Protein AF-A0A1T1HBA6-F1 (afdb_monomer)

Mean predicted aligned error: 13.54 Å

Solvent-accessible surface area (backbone atoms only — not comparable to full-atom values): 8563 Å² total; per-residue (Å²): 137,80,79,80,78,75,86,74,78,70,69,85,64,50,74,68,55,50,52,50,51,52,45,50,53,50,51,53,47,34,73,75,72,44,86,75,73,91,53,32,95,73,48,81,41,58,49,78,62,58,64,93,80,48,62,73,90,47,44,48,75,57,94,90,46,78,44,67,42,52,48,61,54,48,52,56,33,32,78,70,54,27,27,42,68,44,97,81,69,51,32,35,24,55,28,74,61,32,43,48,74,59,58,63,34,76,63,53,54,46,49,52,57,30,63,75,34,67,66,54,45,51,49,54,52,48,52,52,52,54,52,52,50,52,52,50,53,52,49,66,71,72,49,134

Foldseek 3Di:
DDDDDDPPPPLPDDPVLLLVLLLVLLVVCCVVPNDDDPCQVVDWDFLCPDPVPDDPSQWDQDPNDIGGCSLVSQVSCVVVVQKAADPVSGTITGDPVVSCVNSCPPVVVVVVVCVVPVVSVVVVVVVVVVVVVVVVVVCVVPPD

Organism: Oceanospirillum linum (NCBI:txid966)

Nearest PDB structures (foldseek):
  4b8x-assembly1_B  TM=4.612E-01  e=2.859E-01  Streptomyces coelicolor
  1lnw-assembly4_G  TM=3.451E-01  e=6.628E-01  Pseudomonas aeruginosa
  5f8e-assembly2_C  TM=4.729E-01  e=1.732E+00  Mycobacterium tuberculosis H37Rv
  9cai-assembly1_AT  TM=3.527E-01  e=4.909E-01  Caenorhabditis elegans
  3jcm-assembly1_N  TM=3.730E-01  e=8.256E+00  Saccharomyces cerevisiae S288C

Secondary structure (DSSP, 8-state):
-PPPP------SS-HHHHHHHHHHHHHHHHHHH-SSGGGGGG--EETT--GGGS-GGGEEEETTEEEE-HHHHHHHHHHTTSEEE-TTSSEEEE-HHHHHHHHS-HHHHHHHHHHTSHHHHHHHHHHHHHHHHHHHHHHHHH--

Structure (mmCIF, N/CA/C/O backbone):
data_AF-A0A1T1HBA6-F1
#
_entry.id   AF-A0A1T1HBA6-F1
#
loop_
_atom_site.group_PDB
_atom_site.id
_atom_site.type_symbol
_atom_site.label_atom_id
_atom_site.label_alt_id
_atom_site.label_comp_id
_atom_site.label_asym_id
_atom_site.label_entity_id
_atom_site.label_seq_id
_atom_site.pdbx_PDB_ins_code
_atom_site.Cartn_x
_atom_site.Cartn_y
_atom_site.Cartn_z
_atom_site.occupancy
_atom_site.B_iso_or_equiv
_atom_site.auth_seq_id
_atom_site.auth_comp_id
_atom_site.auth_asym_id
_atom_site.auth_atom_id
_atom_site.pdbx_PDB_model_num
ATOM 1 N N . MET A 1 1 ? -45.520 4.938 -7.865 1.00 38.66 1 MET A N 1
ATOM 2 C CA . MET A 1 1 ? -44.494 4.147 -7.154 1.00 38.66 1 MET A CA 1
ATOM 3 C C . MET A 1 1 ? -43.172 4.407 -7.853 1.00 38.66 1 MET A C 1
ATOM 5 O O . MET A 1 1 ? -42.923 3.815 -8.891 1.00 38.66 1 MET A O 1
ATOM 9 N N . GLY A 1 2 ? -42.412 5.396 -7.380 1.00 41.62 2 GLY A N 1
ATOM 10 C CA . GLY A 1 2 ? -41.077 5.687 -7.904 1.00 41.62 2 GLY A CA 1
ATOM 11 C C . GLY A 1 2 ? -40.068 4.820 -7.166 1.00 41.62 2 GLY A C 1
ATOM 12 O O . GLY A 1 2 ? -40.050 4.825 -5.937 1.00 41.62 2 GLY A O 1
ATOM 13 N N . VAL A 1 3 ? -39.306 4.029 -7.912 1.00 50.28 3 VAL A N 1
ATOM 14 C CA . VAL A 1 3 ? -38.165 3.263 -7.402 1.00 50.28 3 VAL A CA 1
ATOM 15 C C . VAL A 1 3 ? -37.146 4.275 -6.863 1.00 50.28 3 VAL A C 1
ATOM 17 O O . VAL A 1 3 ? -36.855 5.231 -7.579 1.00 50.28 3 VAL A O 1
ATOM 20 N N . PRO A 1 4 ? -36.643 4.142 -5.624 1.00 44.59 4 PRO A N 1
ATOM 21 C CA . PRO A 1 4 ? -35.631 5.059 -5.125 1.00 44.59 4 PRO A CA 1
ATOM 22 C C . PRO A 1 4 ? -34.344 4.858 -5.924 1.00 44.59 4 PRO A C 1
ATOM 24 O O . PRO A 1 4 ? -33.798 3.754 -5.975 1.00 44.59 4 PRO A O 1
ATOM 27 N N . ASP A 1 5 ? -33.903 5.940 -6.562 1.00 44.00 5 ASP A N 1
ATOM 28 C CA . ASP A 1 5 ? -32.620 6.029 -7.235 1.00 44.00 5 ASP A CA 1
ATOM 29 C C . ASP A 1 5 ? -31.500 5.577 -6.296 1.00 44.00 5 ASP A C 1
ATOM 31 O O . ASP A 1 5 ? -31.366 6.027 -5.156 1.00 44.00 5 ASP A O 1
ATOM 35 N N . PHE A 1 6 ? -30.733 4.632 -6.826 1.00 40.12 6 PHE A N 1
ATOM 36 C CA . PHE A 1 6 ? -29.437 4.150 -6.388 1.00 40.12 6 PHE A CA 1
ATOM 37 C C . PHE A 1 6 ? -28.694 5.103 -5.439 1.00 40.12 6 PHE A C 1
ATOM 39 O O . PHE A 1 6 ? -28.305 6.211 -5.813 1.00 40.12 6 PHE A O 1
ATOM 46 N N . PHE A 1 7 ? -28.390 4.602 -4.238 1.00 38.28 7 PHE A N 1
ATOM 47 C CA . PHE A 1 7 ? -27.292 5.090 -3.407 1.00 38.28 7 PHE A CA 1
ATOM 48 C C . PHE A 1 7 ? -25.990 4.989 -4.218 1.00 38.28 7 PHE A C 1
ATOM 50 O O . PHE A 1 7 ? -25.288 3.979 -4.197 1.00 38.28 7 PHE A O 1
ATOM 57 N N . VAL A 1 8 ? -25.654 6.044 -4.956 1.00 41.12 8 VAL A N 1
ATOM 58 C CA . VAL A 1 8 ? -24.270 6.295 -5.338 1.00 41.12 8 VAL A CA 1
ATOM 59 C C . VAL A 1 8 ? -23.573 6.648 -4.032 1.00 41.12 8 VAL A C 1
ATOM 61 O O . VAL A 1 8 ? -23.694 7.775 -3.550 1.00 41.12 8 VAL A O 1
ATOM 64 N N . SER A 1 9 ? -22.906 5.669 -3.413 1.00 39.88 9 SER A N 1
ATOM 65 C CA . SER A 1 9 ? -21.957 5.919 -2.328 1.00 39.88 9 SER A CA 1
ATOM 66 C C . SER A 1 9 ? -20.923 6.906 -2.850 1.00 39.88 9 SER A C 1
ATOM 68 O O . SER A 1 9 ? -19.980 6.532 -3.545 1.00 39.88 9 SER A O 1
ATOM 70 N N . LYS A 1 10 ? -21.144 8.190 -2.572 1.00 42.78 10 LYS A N 1
ATOM 71 C CA . LYS A 1 10 ? -20.158 9.245 -2.756 1.00 42.78 10 LYS A CA 1
ATOM 72 C C . LYS A 1 10 ? -18.931 8.795 -1.970 1.00 42.78 10 LYS A C 1
ATOM 74 O O . LYS A 1 10 ? -19.014 8.707 -0.748 1.00 42.78 10 LYS A O 1
ATOM 79 N N . SER A 1 11 ? -17.850 8.434 -2.663 1.00 55.00 11 SER A N 1
ATOM 80 C CA . SER A 1 11 ? -16.590 8.082 -2.008 1.00 55.00 11 SER A CA 1
ATOM 81 C C . SER A 1 11 ? -16.223 9.230 -1.074 1.00 55.00 11 SER A C 1
ATOM 83 O O . SER A 1 11 ? -16.142 10.379 -1.520 1.00 55.00 11 SER A O 1
ATOM 85 N N . MET A 1 12 ? -16.110 8.941 0.222 1.0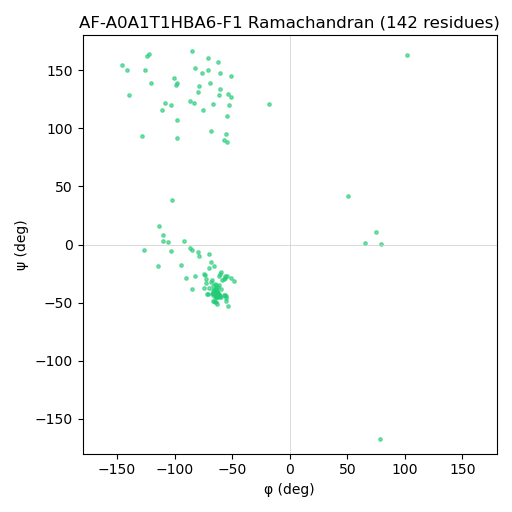0 70.12 12 MET A N 1
ATOM 86 C CA . MET A 1 12 ? -15.748 9.953 1.213 1.00 70.12 12 MET A CA 1
ATOM 87 C C . MET A 1 12 ? -14.257 10.273 1.100 1.00 70.12 12 MET A C 1
ATOM 89 O O . MET A 1 12 ? -13.865 11.407 1.367 1.00 70.12 12 MET A O 1
ATOM 93 N N . ILE A 1 13 ? -13.452 9.330 0.599 1.00 77.88 13 ILE A N 1
ATOM 94 C CA . ILE A 1 13 ? -12.065 9.577 0.222 1.00 77.88 13 ILE A CA 1
ATOM 95 C C . ILE A 1 13 ? -11.954 10.249 -1.154 1.00 77.88 13 ILE A C 1
ATOM 97 O O . ILE A 1 13 ? -12.535 9.810 -2.153 1.00 77.88 13 ILE A O 1
ATOM 101 N N . GLU A 1 14 ? -11.168 11.322 -1.223 1.00 83.38 14 GLU A N 1
ATOM 102 C CA . GLU A 1 14 ? -10.806 11.950 -2.490 1.00 83.38 14 GLU A CA 1
ATOM 103 C C . GLU A 1 14 ? -9.856 11.021 -3.280 1.00 83.38 14 GLU A C 1
ATOM 105 O O . GLU A 1 14 ? -8.936 10.453 -2.685 1.00 83.38 14 GLU A O 1
ATOM 110 N N . PRO A 1 15 ? -9.995 10.871 -4.614 1.00 81.06 15 PRO A N 1
ATOM 111 C CA . PRO A 1 15 ? -9.141 9.968 -5.400 1.00 81.06 15 PRO A CA 1
ATOM 112 C C . PRO A 1 15 ? -7.632 10.246 -5.274 1.00 81.06 15 PRO A C 1
ATOM 114 O O . PRO A 1 15 ? -6.798 9.347 -5.418 1.00 81.06 15 PRO A O 1
ATOM 117 N N . SER A 1 16 ? -7.267 11.505 -5.021 1.00 80.69 16 SER A N 1
ATOM 118 C CA . SER A 1 16 ? -5.893 11.940 -4.759 1.00 80.69 16 SER A CA 1
ATOM 119 C C . SER A 1 16 ? -5.368 11.364 -3.434 1.00 80.69 16 SER A C 1
ATOM 121 O O . SER A 1 16 ? -4.292 10.758 -3.415 1.00 80.69 16 SER A O 1
ATOM 123 N N . VAL A 1 17 ? -6.156 11.482 -2.362 1.00 84.81 17 VAL A N 1
ATOM 124 C CA . VAL A 1 17 ? -5.874 10.974 -1.010 1.00 84.81 17 VAL A CA 1
ATOM 125 C C . VAL A 1 17 ? -5.858 9.449 -0.989 1.00 84.81 17 VAL A C 1
ATOM 127 O O . VAL A 1 17 ? -4.945 8.854 -0.425 1.00 84.81 17 VAL A O 1
ATOM 130 N N . GLU A 1 18 ? -6.789 8.802 -1.685 1.00 87.38 18 GLU A N 1
ATOM 131 C CA . GLU A 1 18 ? -6.832 7.345 -1.843 1.00 87.38 18 GLU A CA 1
ATOM 132 C C . GLU A 1 18 ? -5.526 6.793 -2.409 1.00 87.38 18 GLU A C 1
ATOM 134 O O . GLU A 1 18 ? -4.917 5.866 -1.867 1.00 87.38 18 GLU A O 1
ATOM 139 N N . LYS A 1 19 ? -5.055 7.415 -3.491 1.00 86.00 19 LYS A N 1
ATOM 140 C CA . LYS A 1 19 ? -3.802 7.039 -4.133 1.00 86.00 19 LYS A CA 1
ATOM 141 C C . LYS A 1 19 ? -2.604 7.296 -3.223 1.00 86.00 19 LYS A C 1
ATOM 143 O O . LYS A 1 19 ? -1.699 6.465 -3.190 1.00 86.00 19 LYS A O 1
ATOM 148 N N . GLN A 1 20 ? -2.575 8.424 -2.511 1.00 86.25 20 GLN A N 1
ATOM 149 C CA . GLN A 1 20 ? -1.521 8.734 -1.537 1.00 86.25 20 GLN A CA 1
ATOM 150 C C . GLN A 1 20 ? -1.486 7.694 -0.415 1.00 86.25 20 GLN A C 1
ATOM 152 O O . GLN A 1 20 ? -0.415 7.186 -0.087 1.00 86.25 20 GLN A O 1
ATOM 157 N N . PHE A 1 21 ? -2.650 7.317 0.113 1.00 89.62 21 PHE A N 1
ATOM 158 C CA . PHE A 1 21 ? -2.786 6.347 1.192 1.00 89.62 21 PHE A CA 1
ATOM 159 C C . PHE A 1 21 ? -2.309 4.953 0.772 1.00 89.62 21 PHE A C 1
ATOM 161 O O . PHE A 1 21 ? -1.440 4.374 1.426 1.00 89.62 21 PHE A O 1
ATOM 168 N N . LEU A 1 22 ? -2.763 4.447 -0.381 1.00 89.75 22 LEU A N 1
ATOM 169 C CA . LEU A 1 22 ? -2.269 3.180 -0.935 1.00 89.75 22 LEU A CA 1
ATOM 170 C C . LEU A 1 22 ? -0.757 3.223 -1.202 1.00 89.75 22 LEU A C 1
ATOM 172 O O . LEU A 1 22 ? -0.045 2.249 -0.961 1.00 89.75 22 LEU A O 1
ATOM 176 N N . LEU A 1 23 ? -0.233 4.357 -1.672 1.00 88.44 23 LEU A N 1
ATOM 177 C CA . LEU A 1 23 ? 1.192 4.516 -1.959 1.00 88.44 23 LEU A CA 1
ATOM 178 C C . LEU A 1 23 ? 2.039 4.606 -0.680 1.00 88.44 23 LEU A C 1
ATOM 180 O O . LEU A 1 23 ? 3.173 4.120 -0.660 1.00 88.44 23 LEU A O 1
ATOM 184 N N . TRP A 1 24 ? 1.498 5.190 0.389 1.00 89.06 24 TRP A N 1
ATOM 185 C CA . TRP A 1 24 ? 2.096 5.189 1.721 1.00 89.06 24 TRP A CA 1
ATOM 186 C C . TRP A 1 24 ? 2.154 3.770 2.299 1.00 89.06 24 TRP A C 1
ATOM 188 O O . TRP A 1 24 ? 3.244 3.313 2.651 1.00 89.06 24 TRP A O 1
ATOM 198 N N . LEU A 1 25 ? 1.038 3.031 2.269 1.00 90.62 25 LEU A N 1
ATOM 199 C CA . LEU A 1 25 ? 0.985 1.620 2.672 1.00 90.62 25 LEU A CA 1
ATOM 200 C C . LEU A 1 25 ? 1.975 0.767 1.865 1.00 90.62 25 LEU A C 1
ATOM 202 O O . LEU A 1 25 ? 2.716 -0.039 2.422 1.00 90.62 25 LEU A O 1
ATOM 206 N N . HIS A 1 26 ? 2.050 0.976 0.548 1.00 89.44 26 HIS A N 1
ATOM 207 C CA . HIS A 1 26 ? 2.974 0.250 -0.324 1.00 89.44 26 HIS A CA 1
ATOM 208 C C . HIS A 1 26 ? 4.444 0.544 0.012 1.00 89.44 26 HIS A C 1
ATOM 210 O O . HIS A 1 26 ? 5.284 -0.360 -0.018 1.00 89.44 26 HIS A O 1
ATOM 216 N N . LYS A 1 27 ? 4.790 1.796 0.342 1.00 86.56 27 LYS A N 1
ATOM 217 C CA . LYS A 1 27 ? 6.145 2.153 0.796 1.00 86.56 27 LYS A CA 1
ATOM 218 C C . LYS A 1 27 ? 6.494 1.463 2.113 1.00 86.56 27 LYS A C 1
ATOM 220 O O . LYS A 1 27 ? 7.605 0.949 2.231 1.00 86.56 27 LYS A O 1
ATOM 225 N N . ASP A 1 28 ? 5.570 1.441 3.071 1.00 88.12 28 ASP A N 1
ATOM 226 C CA . ASP A 1 28 ? 5.762 0.767 4.359 1.00 88.12 28 ASP A CA 1
ATOM 227 C C . ASP A 1 28 ? 5.912 -0.754 4.176 1.00 88.12 28 ASP A C 1
ATOM 229 O O . ASP A 1 28 ? 6.886 -1.335 4.655 1.00 88.12 28 ASP A O 1
ATOM 233 N N . TYR A 1 29 ? 5.055 -1.379 3.359 1.00 88.81 29 TYR A N 1
ATOM 234 C CA . TYR A 1 29 ? 5.199 -2.781 2.947 1.00 88.81 29 TYR A CA 1
ATOM 235 C C . TYR A 1 29 ? 6.583 -3.058 2.352 1.00 88.81 29 TYR A C 1
ATOM 237 O O . TYR A 1 29 ? 7.300 -3.951 2.802 1.00 88.81 29 TYR A O 1
ATOM 245 N N . THR A 1 30 ? 6.986 -2.258 1.359 1.00 85.75 30 THR A N 1
ATOM 246 C CA . THR A 1 30 ? 8.246 -2.461 0.629 1.00 85.75 30 THR A CA 1
ATOM 247 C C . THR A 1 30 ? 9.455 -2.292 1.545 1.00 85.75 30 THR A C 1
ATOM 249 O O . THR A 1 30 ? 10.440 -3.014 1.407 1.00 85.75 30 THR A O 1
ATOM 252 N N . ARG A 1 31 ? 9.383 -1.375 2.516 1.00 84.94 31 ARG A N 1
ATOM 253 C CA . ARG A 1 31 ? 10.431 -1.191 3.526 1.00 84.94 31 ARG A CA 1
ATOM 254 C C . ARG A 1 31 ? 10.584 -2.422 4.424 1.00 84.94 31 ARG A C 1
ATOM 256 O O . ARG A 1 31 ? 11.706 -2.746 4.794 1.00 84.94 31 ARG A O 1
ATOM 263 N N . ARG A 1 32 ? 9.482 -3.092 4.775 1.00 84.69 32 ARG A N 1
ATOM 264 C CA . ARG A 1 32 ? 9.477 -4.246 5.691 1.00 84.69 32 ARG A CA 1
ATOM 265 C C . ARG A 1 32 ? 9.781 -5.575 4.992 1.00 84.69 32 ARG A C 1
ATOM 267 O O . ARG A 1 32 ? 10.471 -6.412 5.563 1.00 84.69 32 ARG A O 1
ATOM 274 N N . PHE A 1 33 ? 9.279 -5.772 3.773 1.00 84.38 33 PHE A N 1
ATOM 275 C CA . PHE A 1 33 ? 9.267 -7.078 3.098 1.00 84.38 33 PHE A CA 1
ATOM 276 C C . PHE A 1 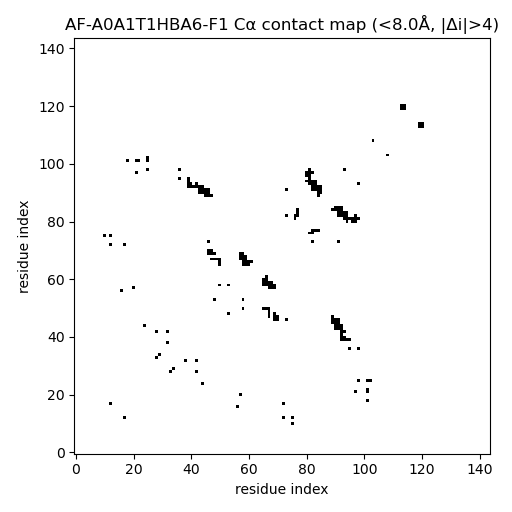33 ? 9.898 -7.086 1.698 1.00 84.38 33 PHE A C 1
ATOM 278 O O . PHE A 1 33 ? 10.019 -8.157 1.100 1.00 84.38 33 PHE A O 1
ATOM 285 N N . GLY A 1 34 ? 10.312 -5.930 1.173 1.00 82.25 34 GLY A N 1
ATOM 286 C CA . GLY A 1 34 ? 10.793 -5.790 -0.201 1.00 82.25 34 GLY A CA 1
ATOM 287 C C . GLY A 1 34 ? 9.666 -5.738 -1.240 1.00 82.25 34 GLY A C 1
ATOM 288 O O . GLY A 1 34 ? 8.495 -5.547 -0.918 1.00 82.25 34 GLY A O 1
ATOM 289 N N . TYR A 1 35 ? 10.028 -5.869 -2.518 1.00 80.38 35 TYR A N 1
ATOM 290 C CA . TYR A 1 35 ? 9.070 -5.842 -3.627 1.00 80.38 35 TYR A CA 1
ATOM 291 C C . TYR A 1 35 ? 8.393 -7.203 -3.839 1.00 80.38 35 TYR A C 1
ATOM 293 O O . TYR A 1 35 ? 8.994 -8.256 -3.626 1.00 80.38 35 TYR A O 1
ATOM 301 N N . GLY A 1 36 ? 7.166 -7.172 -4.357 1.00 80.00 36 GLY A N 1
ATOM 302 C CA . GLY A 1 36 ? 6.394 -8.346 -4.754 1.00 80.00 36 GLY A CA 1
ATOM 303 C C . GLY A 1 36 ? 5.317 -8.749 -3.749 1.00 80.00 36 GLY A C 1
ATOM 304 O O . GLY A 1 36 ? 5.334 -8.363 -2.586 1.00 80.00 36 GLY A O 1
ATOM 305 N N . VAL A 1 37 ? 4.377 -9.572 -4.213 1.00 84.94 37 VAL A N 1
ATOM 306 C CA . VAL A 1 37 ? 3.132 -9.919 -3.499 1.00 84.94 37 VAL A CA 1
ATOM 307 C C . VAL A 1 37 ? 3.275 -11.069 -2.489 1.00 84.94 37 VAL A C 1
ATOM 309 O O . VAL A 1 37 ? 2.333 -11.398 -1.778 1.00 84.94 37 VAL A O 1
ATOM 312 N N . ARG A 1 38 ? 4.450 -11.710 -2.416 1.00 83.38 38 ARG A N 1
ATOM 313 C CA . ARG A 1 38 ? 4.656 -12.985 -1.698 1.00 83.38 38 ARG A CA 1
ATOM 314 C C . ARG A 1 38 ? 4.385 -12.912 -0.190 1.00 83.38 38 ARG A C 1
ATOM 316 O O . ARG A 1 38 ? 4.076 -13.936 0.412 1.00 83.38 38 ARG A O 1
ATOM 323 N N . ASN A 1 39 ? 4.537 -11.736 0.417 1.00 86.00 39 ASN A N 1
ATOM 324 C CA . ASN A 1 39 ? 4.387 -11.532 1.858 1.00 86.00 39 ASN A CA 1
ATOM 325 C C . ASN A 1 39 ? 3.184 -10.643 2.207 1.00 86.00 39 ASN A C 1
ATOM 327 O O . ASN A 1 39 ? 3.109 -10.160 3.333 1.00 86.00 39 ASN A O 1
ATOM 331 N N . ILE A 1 40 ? 2.251 -10.424 1.273 1.00 85.62 40 ILE A N 1
ATOM 332 C CA . ILE A 1 40 ? 1.086 -9.552 1.486 1.00 85.62 40 ILE A CA 1
ATOM 333 C C . ILE A 1 40 ? 0.273 -9.977 2.711 1.00 85.62 40 ILE A C 1
ATOM 335 O O . ILE A 1 40 ? -0.001 -9.143 3.568 1.00 85.62 40 ILE A O 1
ATOM 339 N N . ASP A 1 41 ? -0.007 -11.273 2.857 1.00 84.56 41 ASP A N 1
ATOM 340 C CA . ASP A 1 41 ? -0.784 -11.803 3.987 1.00 84.56 41 ASP A CA 1
ATOM 341 C C . ASP A 1 41 ? -0.042 -11.751 5.333 1.00 84.56 41 ASP A C 1
ATOM 343 O O . ASP A 1 41 ? -0.619 -12.064 6.369 1.00 84.56 41 ASP A O 1
ATOM 347 N N . LYS A 1 42 ? 1.251 -11.402 5.323 1.00 84.94 42 LYS A N 1
ATOM 348 C CA . LYS A 1 42 ? 2.096 -11.280 6.520 1.00 84.94 42 LYS A CA 1
ATOM 349 C C . LYS A 1 42 ? 2.332 -9.825 6.927 1.00 84.94 42 LYS A C 1
ATOM 351 O O . LYS A 1 42 ? 3.010 -9.581 7.926 1.00 84.94 42 LYS A O 1
ATOM 356 N N . CYS A 1 43 ? 1.865 -8.866 6.129 1.00 86.44 43 CYS A N 1
ATOM 357 C CA . CYS A 1 43 ? 2.068 -7.451 6.390 1.00 86.44 43 CYS A CA 1
ATOM 358 C C . CYS A 1 43 ? 0.841 -6.849 7.068 1.00 86.44 43 CYS A C 1
ATOM 360 O O . CYS A 1 43 ? -0.063 -6.336 6.411 1.00 86.44 43 CYS A O 1
ATOM 362 N N . ASP A 1 44 ? 0.867 -6.869 8.396 1.00 89.31 44 ASP A N 1
ATOM 363 C CA . ASP A 1 44 ? -0.190 -6.298 9.218 1.00 89.31 44 ASP A CA 1
ATOM 364 C C . ASP A 1 44 ? -0.108 -4.764 9.229 1.00 89.31 44 ASP A C 1
ATOM 366 O O . ASP A 1 44 ? 0.840 -4.176 9.770 1.00 89.31 44 ASP A O 1
ATOM 370 N N . PHE A 1 45 ? -1.139 -4.117 8.686 1.00 89.62 45 PHE A N 1
ATOM 371 C CA . PHE A 1 45 ? -1.434 -2.712 8.946 1.00 89.62 45 PHE A CA 1
ATOM 372 C C . PH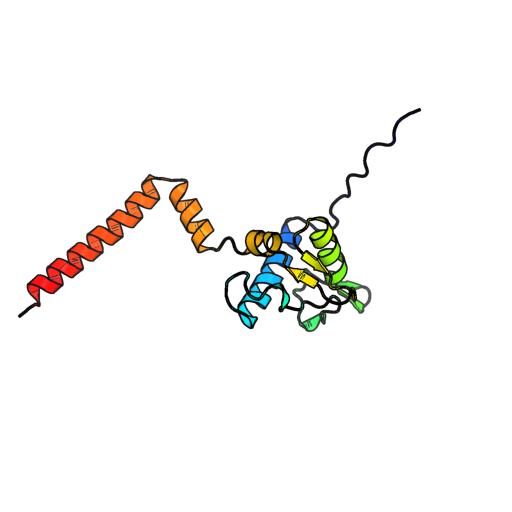E A 1 45 ? -2.516 -2.618 10.015 1.00 89.62 45 PHE A C 1
ATOM 374 O O . PHE A 1 45 ? -3.468 -3.394 10.006 1.00 89.62 45 PHE A O 1
ATOM 381 N N . TYR A 1 46 ? -2.377 -1.676 10.943 1.00 88.12 46 TYR A N 1
ATOM 382 C CA . TYR A 1 46 ? -3.284 -1.535 12.079 1.00 88.12 46 TYR A CA 1
ATOM 383 C C . TYR A 1 46 ? -4.287 -0.413 11.839 1.00 88.12 46 TYR A C 1
ATOM 385 O O . TYR A 1 46 ? -3.940 0.633 11.312 1.00 88.12 46 TYR A O 1
ATOM 393 N N . THR A 1 47 ? -5.531 -0.573 12.274 1.00 82.81 47 THR A N 1
ATOM 394 C CA . THR A 1 47 ? -6.532 0.506 12.181 1.00 82.81 47 THR A CA 1
ATOM 395 C C . THR A 1 47 ? -6.244 1.662 13.139 1.00 82.81 47 THR A C 1
ATOM 397 O O . THR A 1 47 ? -6.697 2.782 12.922 1.00 82.81 47 THR A O 1
ATOM 400 N N . THR A 1 48 ? -5.451 1.398 14.179 1.00 79.62 48 THR A N 1
ATOM 401 C CA . THR A 1 48 ? -5.084 2.324 15.254 1.00 79.62 48 THR A CA 1
ATOM 402 C C . THR A 1 48 ? -3.675 2.894 15.073 1.00 79.62 48 THR A C 1
ATOM 404 O O . THR A 1 48 ? -2.927 2.998 16.047 1.00 79.62 48 THR A O 1
ATOM 407 N N . TYR A 1 49 ? -3.258 3.201 13.839 1.00 74.75 49 TYR A N 1
ATOM 408 C CA . TYR A 1 49 ? -1.962 3.852 13.622 1.00 74.75 49 TYR A CA 1
ATOM 409 C C . TYR A 1 49 ? -1.863 5.116 14.481 1.00 74.75 49 TYR A C 1
ATOM 411 O O . TYR A 1 49 ? -2.760 5.961 14.461 1.00 74.75 49 TYR A O 1
ATOM 419 N N . SER A 1 50 ? -0.763 5.234 15.231 1.00 64.44 50 SER A N 1
ATOM 420 C CA . SER A 1 50 ? -0.484 6.457 15.981 1.00 64.44 50 SER A CA 1
ATOM 421 C C . SER A 1 50 ? -0.367 7.622 15.006 1.00 64.44 50 SER A C 1
ATOM 423 O O . SER A 1 50 ? 0.324 7.516 13.988 1.00 64.44 50 SER A O 1
ATOM 425 N N . VAL A 1 51 ? -1.027 8.727 15.343 1.00 60.09 51 VAL A N 1
ATOM 426 C CA . VAL A 1 51 ? -1.063 9.941 14.524 1.00 60.09 51 VAL A CA 1
ATOM 427 C C . VAL A 1 51 ? 0.338 10.509 14.285 1.00 60.09 51 VAL A C 1
ATOM 429 O O . VAL A 1 51 ? 0.619 11.001 13.203 1.00 60.09 51 VAL A O 1
ATOM 432 N N . GLU A 1 52 ? 1.259 10.319 15.230 1.00 62.78 52 GLU A N 1
ATOM 433 C CA . GLU A 1 52 ? 2.665 10.738 15.119 1.00 62.78 52 GLU A CA 1
ATOM 434 C C . GLU A 1 52 ? 3.415 10.100 13.937 1.00 62.78 52 GLU A C 1
ATOM 436 O O . GLU A 1 52 ? 4.412 10.641 13.467 1.00 62.78 52 GLU A O 1
ATOM 441 N N . ASN A 1 53 ? 2.949 8.945 13.452 1.00 70.00 53 ASN A N 1
ATOM 442 C CA . ASN A 1 53 ? 3.557 8.220 12.333 1.00 70.00 53 ASN A CA 1
ATOM 443 C C . ASN A 1 53 ? 2.749 8.345 11.031 1.00 70.00 53 ASN A C 1
ATOM 445 O O . ASN A 1 53 ? 3.105 7.723 10.024 1.00 70.00 53 ASN A O 1
ATOM 449 N N . LEU A 1 54 ? 1.653 9.109 11.052 1.00 77.62 54 LEU A N 1
ATOM 450 C CA . LEU A 1 54 ? 0.799 9.350 9.899 1.00 77.62 54 LEU A CA 1
ATOM 451 C C . LEU A 1 54 ? 1.154 10.698 9.259 1.00 77.62 54 LEU A C 1
ATOM 453 O O . LEU A 1 54 ? 1.355 11.681 9.964 1.00 77.62 54 LEU A O 1
ATOM 457 N N . PRO A 1 55 ? 1.214 10.771 7.921 1.00 78.06 55 PRO A N 1
ATOM 458 C CA . PRO A 1 55 ? 1.151 12.040 7.209 1.00 78.06 55 PRO A CA 1
ATOM 459 C C . PRO A 1 55 ? -0.052 12.881 7.654 1.00 78.06 55 PRO A C 1
ATOM 461 O O . PRO A 1 55 ? -1.128 12.331 7.897 1.00 78.06 55 PRO A O 1
ATOM 464 N N . GLU A 1 56 ? 0.127 14.205 7.691 1.00 77.12 56 GLU A N 1
ATOM 465 C CA . GLU A 1 56 ? -0.907 15.195 8.056 1.00 77.12 56 GLU A CA 1
ATOM 466 C C . GLU A 1 56 ? -2.214 15.019 7.273 1.00 77.12 56 GLU A C 1
ATOM 468 O O . GLU A 1 56 ? -3.296 15.269 7.781 1.00 77.12 56 GLU A O 1
ATOM 473 N N . GLU A 1 57 ? -2.126 14.498 6.053 1.00 77.94 57 GLU A N 1
ATOM 474 C CA . GLU A 1 57 ? -3.248 14.236 5.147 1.00 77.94 57 GLU A CA 1
ATOM 475 C C . GLU A 1 57 ? -4.185 13.104 5.622 1.00 77.94 57 GLU A C 1
ATOM 477 O O . GLU A 1 57 ? -5.283 12.935 5.088 1.00 77.94 57 GLU A O 1
ATOM 482 N N . PHE A 1 58 ? -3.757 12.283 6.589 1.00 82.56 58 PHE A N 1
ATOM 483 C CA . PHE A 1 58 ? -4.503 11.105 7.057 1.00 82.56 58 PHE A CA 1
ATOM 484 C C . PHE A 1 58 ? -5.067 11.257 8.473 1.00 82.56 58 PHE A C 1
ATOM 486 O O . PHE A 1 58 ? -5.582 10.286 9.042 1.00 82.56 58 PHE A O 1
ATOM 493 N N . TYR A 1 59 ? -4.986 12.455 9.047 1.00 81.62 59 TYR A N 1
ATOM 494 C CA . TYR A 1 59 ? -5.597 12.764 10.329 1.00 81.62 59 TYR A CA 1
ATOM 495 C C . TYR A 1 59 ? -6.096 14.207 10.378 1.00 81.62 59 TYR A C 1
ATOM 497 O O . TYR A 1 59 ? -5.578 15.087 9.705 1.00 81.62 59 TYR A O 1
ATOM 505 N N . GLU A 1 60 ? -7.085 14.457 11.224 1.00 80.06 60 GLU A N 1
ATOM 506 C CA . GLU A 1 60 ? -7.610 15.797 11.468 1.00 80.06 60 GLU A CA 1
ATOM 507 C C . GLU A 1 60 ? -7.452 16.149 12.948 1.00 80.06 60 GLU A C 1
ATOM 509 O O . GLU A 1 60 ? -7.669 15.309 13.826 1.00 80.06 60 GLU A O 1
ATOM 514 N N . ILE A 1 61 ? -7.059 17.388 13.246 1.00 77.56 61 ILE A N 1
ATOM 515 C CA . ILE A 1 61 ? -6.987 17.893 14.621 1.00 77.56 61 ILE A CA 1
ATOM 516 C C . ILE A 1 61 ? -8.263 18.684 14.905 1.00 77.56 61 ILE A C 1
ATOM 518 O O . ILE A 1 61 ? -8.417 19.811 14.446 1.00 77.56 61 ILE A O 1
ATOM 522 N N . ASN A 1 62 ? -9.151 18.114 15.718 1.00 72.50 62 ASN A N 1
ATOM 523 C CA . ASN A 1 62 ? -10.374 18.770 16.172 1.00 72.50 62 ASN A CA 1
ATOM 524 C C . ASN A 1 62 ? -10.275 19.067 17.671 1.00 72.50 62 ASN A C 1
ATOM 526 O O . ASN A 1 62 ? -10.196 18.153 18.490 1.00 72.50 62 ASN A O 1
ATOM 530 N N . ASN A 1 63 ? -10.271 20.353 18.043 1.00 65.38 63 ASN A N 1
ATOM 531 C CA . ASN A 1 63 ? -10.197 20.818 19.439 1.00 65.38 63 ASN A CA 1
ATOM 532 C C . ASN A 1 63 ? -9.055 20.178 20.258 1.00 65.38 63 ASN A C 1
ATOM 534 O O . ASN A 1 63 ? -9.242 19.792 21.410 1.00 65.38 63 ASN A O 1
ATOM 538 N N . GLY A 1 64 ? -7.869 20.038 19.658 1.00 71.19 64 GLY A N 1
ATOM 539 C CA . GLY A 1 64 ? -6.695 19.457 20.323 1.00 71.19 64 GLY A CA 1
ATOM 540 C C . GLY A 1 64 ? -6.690 17.927 20.400 1.00 71.19 64 GLY A C 1
ATOM 541 O O . GLY A 1 64 ? -5.730 17.354 20.907 1.00 71.19 64 GLY A O 1
ATOM 542 N N . MET A 1 65 ? -7.716 17.255 19.868 1.00 68.75 65 MET A N 1
ATOM 543 C CA . MET A 1 65 ? -7.750 15.805 19.711 1.00 68.75 65 MET A CA 1
ATOM 544 C C . MET A 1 65 ? -7.490 15.444 18.248 1.00 68.75 65 MET A C 1
ATOM 546 O O . MET A 1 65 ? -8.232 15.846 17.352 1.00 68.75 65 MET A O 1
ATOM 550 N N . ALA A 1 66 ? -6.423 14.686 18.006 1.00 76.31 66 ALA A N 1
ATOM 551 C CA . ALA A 1 66 ? -6.098 14.196 16.677 1.00 76.31 66 ALA A CA 1
ATOM 552 C C . ALA A 1 66 ? -6.890 12.914 16.375 1.00 76.31 66 ALA A C 1
ATOM 554 O O . ALA A 1 66 ? -6.796 11.926 17.107 1.00 76.31 66 ALA A O 1
ATOM 555 N N . ARG A 1 67 ? -7.678 12.928 15.299 1.00 78.69 67 ARG A N 1
ATOM 556 C CA . ARG A 1 67 ? -8.482 11.796 14.833 1.00 78.69 67 ARG A CA 1
ATOM 557 C C . ARG A 1 67 ? -7.878 11.235 13.552 1.00 78.69 67 ARG A C 1
ATOM 559 O O . ARG A 1 67 ? -7.755 11.940 12.561 1.00 78.69 67 ARG A O 1
ATOM 566 N N . SER A 1 68 ? -7.527 9.953 13.575 1.00 83.19 68 SER A N 1
ATOM 567 C CA . SER A 1 68 ? -7.027 9.236 12.400 1.00 83.19 68 SER A CA 1
ATOM 568 C C . SER A 1 68 ? -8.171 8.834 11.464 1.00 83.19 68 SER A C 1
ATOM 570 O O . SER A 1 68 ? -9.178 8.292 11.924 1.00 83.19 68 SER A O 1
ATOM 572 N N . HIS A 1 69 ? -7.983 9.022 10.155 1.00 86.19 69 HIS A N 1
ATOM 573 C CA . HIS A 1 69 ? -8.903 8.547 9.112 1.00 86.19 69 HIS A CA 1
ATOM 574 C C . HIS A 1 69 ? -8.542 7.155 8.573 1.00 86.19 69 HIS A C 1
ATOM 576 O O . HIS A 1 69 ? -9.216 6.633 7.689 1.00 86.19 69 HIS A O 1
ATOM 582 N N . VAL A 1 70 ? -7.506 6.508 9.119 1.00 86.75 70 VAL A N 1
ATOM 583 C CA . VAL A 1 70 ? -6.992 5.217 8.625 1.00 86.75 70 VAL A CA 1
ATOM 584 C C . VAL A 1 70 ? -8.076 4.145 8.563 1.00 86.75 70 VAL A C 1
ATOM 586 O O . VAL A 1 70 ? -8.163 3.426 7.572 1.00 86.75 70 VAL A O 1
ATOM 589 N N . LEU A 1 71 ? -8.917 4.036 9.596 1.00 88.38 71 LEU A N 1
ATOM 590 C CA . LEU A 1 71 ? -10.007 3.059 9.619 1.00 88.38 71 LEU A CA 1
ATOM 591 C C . LEU A 1 71 ? -11.053 3.337 8.531 1.00 88.38 71 LEU A C 1
ATOM 593 O O . LEU A 1 71 ? -11.547 2.402 7.904 1.00 88.38 71 LEU A O 1
ATOM 597 N N . GLU A 1 72 ? -11.405 4.605 8.330 1.00 88.50 72 GLU A N 1
ATOM 598 C CA . GLU A 1 72 ? -12.401 5.033 7.342 1.00 88.50 72 GLU A CA 1
ATOM 599 C C . GLU A 1 72 ? -11.886 4.744 5.926 1.00 88.50 72 GLU A C 1
ATOM 601 O O . GLU A 1 72 ? -12.546 4.047 5.155 1.00 88.50 72 GLU A O 1
ATOM 606 N N . TYR A 1 73 ? -10.645 5.142 5.640 1.00 90.06 73 TYR A N 1
ATOM 607 C CA . TYR A 1 73 ? -9.988 4.885 4.360 1.00 90.06 73 TYR A CA 1
ATOM 608 C C . TYR A 1 73 ? -9.799 3.392 4.092 1.00 90.06 73 TYR A C 1
ATOM 610 O O . TYR A 1 73 ? -10.040 2.928 2.977 1.00 90.06 73 TYR A O 1
ATOM 618 N N . ALA A 1 74 ? -9.415 2.614 5.108 1.00 90.19 74 ALA A N 1
ATOM 619 C CA . ALA A 1 74 ? -9.255 1.174 4.965 1.00 90.19 74 ALA A CA 1
ATOM 620 C C . ALA A 1 74 ? -10.586 0.479 4.633 1.00 90.19 74 ALA A C 1
ATOM 622 O O . ALA A 1 74 ? -10.607 -0.385 3.758 1.00 90.19 74 ALA A O 1
ATOM 623 N N . LYS A 1 75 ? -11.701 0.883 5.262 1.00 90.25 75 LYS A N 1
ATOM 624 C CA . LYS A 1 75 ? -13.042 0.344 4.960 1.00 90.25 75 LYS A CA 1
ATOM 625 C C . LYS A 1 75 ? -13.491 0.658 3.537 1.00 90.25 75 LYS A C 1
ATOM 627 O O . LYS A 1 75 ? -14.027 -0.214 2.858 1.00 90.25 75 LYS A O 1
ATOM 632 N N . GLU A 1 76 ? -13.261 1.881 3.065 1.00 90.12 76 GLU A N 1
ATOM 633 C CA . GLU A 1 76 ? -13.588 2.246 1.682 1.00 90.12 76 GLU A CA 1
ATOM 634 C C . GLU A 1 76 ? -12.766 1.448 0.667 1.00 90.12 76 GLU A C 1
ATOM 636 O O . GLU A 1 76 ? -13.287 1.000 -0.354 1.00 90.12 76 GLU A O 1
ATOM 641 N N . LEU A 1 77 ? -11.484 1.233 0.953 1.00 90.81 77 LEU A N 1
ATOM 642 C CA . LEU A 1 77 ? -10.597 0.452 0.097 1.00 90.81 77 LEU A CA 1
ATOM 643 C C . LEU A 1 77 ? -10.885 -1.052 0.141 1.00 90.81 77 LEU A C 1
ATOM 645 O O . LEU A 1 77 ? -10.680 -1.733 -0.864 1.00 90.81 77 LEU A O 1
ATOM 649 N N . GLU A 1 78 ? -11.390 -1.573 1.258 1.00 92.75 78 GLU A N 1
ATOM 650 C CA . GLU A 1 78 ? -11.924 -2.935 1.327 1.00 92.75 78 GLU A CA 1
ATOM 651 C C . GLU A 1 78 ? -13.179 -3.086 0.467 1.00 92.75 78 GLU A C 1
ATOM 653 O O . GLU A 1 78 ? -13.271 -4.033 -0.312 1.00 92.75 78 GLU A O 1
ATOM 658 N N . ALA A 1 79 ? -14.106 -2.123 0.518 1.00 91.12 79 ALA A N 1
ATOM 659 C CA . ALA A 1 79 ? -15.290 -2.132 -0.343 1.00 91.12 79 ALA A CA 1
ATOM 660 C C . ALA A 1 79 ? -14.935 -2.096 -1.844 1.00 91.12 79 ALA A C 1
ATOM 662 O O . ALA A 1 79 ? -15.699 -2.582 -2.677 1.00 91.12 79 ALA A O 1
ATOM 663 N N . LYS A 1 80 ? -13.760 -1.554 -2.188 1.00 89.06 80 LYS A N 1
ATOM 664 C CA . LYS A 1 80 ? -13.190 -1.547 -3.545 1.00 89.06 80 LYS A CA 1
ATOM 665 C C . LYS A 1 80 ? -12.378 -2.803 -3.890 1.00 89.06 80 LYS A C 1
ATOM 667 O O . LYS A 1 80 ? -11.877 -2.894 -5.005 1.00 89.06 80 LYS A O 1
ATOM 672 N N . GLY A 1 81 ? -12.210 -3.743 -2.959 1.00 91.06 81 GLY A N 1
ATOM 673 C CA . GLY A 1 81 ? -11.417 -4.962 -3.149 1.00 91.06 81 GLY A CA 1
ATOM 674 C C . GLY A 1 81 ? -9.898 -4.754 -3.120 1.00 91.06 81 GLY A C 1
ATOM 675 O O . GLY A 1 81 ? -9.148 -5.669 -3.448 1.00 91.06 81 GLY A O 1
ATOM 676 N N . LEU A 1 82 ? -9.415 -3.572 -2.724 1.00 91.25 82 LEU A N 1
ATOM 677 C CA . LEU A 1 82 ? -7.985 -3.227 -2.721 1.00 91.25 82 LEU A CA 1
ATOM 678 C C . LEU A 1 82 ? -7.304 -3.588 -1.393 1.00 91.25 82 LEU A C 1
ATOM 680 O O . LEU A 1 82 ? -6.111 -3.894 -1.351 1.00 91.25 82 LEU A O 1
ATOM 684 N N . LEU A 1 83 ? -8.061 -3.580 -0.301 1.00 93.44 83 LEU A N 1
ATOM 685 C CA . LEU A 1 83 ? -7.619 -4.042 1.011 1.00 93.44 83 LEU A CA 1
ATOM 686 C C . LEU A 1 83 ? -8.545 -5.152 1.510 1.00 93.44 83 LEU A C 1
ATOM 688 O O . LEU A 1 83 ? -9.640 -5.348 0.992 1.00 93.44 83 LEU A O 1
ATOM 692 N N . ARG A 1 84 ? -8.095 -5.888 2.520 1.00 93.19 84 ARG A N 1
ATOM 693 C CA . ARG A 1 84 ? -8.895 -6.903 3.205 1.00 93.19 84 ARG A CA 1
ATOM 694 C C . ARG A 1 84 ? -8.621 -6.834 4.695 1.00 93.19 84 ARG A C 1
ATOM 696 O O . ARG A 1 84 ? -7.459 -6.896 5.101 1.00 93.19 84 ARG A O 1
ATOM 703 N N . PHE A 1 85 ? -9.666 -6.753 5.507 1.00 92.81 85 PHE A N 1
ATOM 704 C CA . PHE A 1 85 ? -9.518 -6.823 6.954 1.00 92.81 85 PHE A CA 1
ATOM 705 C C . PHE A 1 85 ? -9.279 -8.263 7.423 1.00 92.81 85 PHE A C 1
ATOM 707 O O . PHE A 1 85 ? -9.762 -9.242 6.847 1.00 92.81 85 PHE A O 1
ATOM 714 N N . ALA A 1 86 ? -8.501 -8.389 8.493 1.00 89.38 86 ALA A N 1
ATOM 715 C CA . ALA A 1 86 ? -8.406 -9.619 9.260 1.00 89.38 86 ALA A CA 1
ATOM 716 C C . ALA A 1 86 ? -9.707 -9.844 10.050 1.00 89.38 86 ALA A C 1
ATOM 718 O O . ALA A 1 86 ? -10.443 -8.901 10.332 1.00 89.38 86 ALA A O 1
ATOM 719 N N . GLU A 1 87 ? -9.962 -11.082 10.478 1.00 84.44 87 GLU A N 1
ATOM 720 C CA . GLU A 1 87 ? -11.194 -11.458 11.198 1.00 84.44 87 GLU A CA 1
ATOM 721 C C . GLU A 1 87 ? -11.444 -10.632 12.469 1.00 84.44 87 GLU A C 1
ATOM 723 O O . GLU A 1 87 ? -12.585 -10.429 12.873 1.00 84.44 87 GLU A O 1
ATOM 728 N N . ASN A 1 88 ? -10.380 -10.114 13.090 1.00 83.19 88 ASN A N 1
ATOM 729 C CA . ASN A 1 88 ? -10.480 -9.275 14.280 1.00 83.19 88 ASN A CA 1
ATOM 730 C C . ASN A 1 88 ? -10.874 -7.813 13.991 1.00 83.19 88 ASN A C 1
ATOM 732 O O . ASN A 1 88 ? -11.106 -7.065 14.936 1.00 83.19 88 ASN A O 1
ATOM 736 N N . GLY A 1 89 ? -10.889 -7.375 12.727 1.00 83.00 89 GLY A N 1
ATOM 737 C CA . GLY A 1 89 ? -11.197 -5.999 12.318 1.00 83.00 89 GLY A CA 1
ATOM 738 C C . GLY A 1 89 ? -10.189 -4.931 12.770 1.00 83.00 89 GLY A C 1
ATOM 739 O O . GLY A 1 89 ? -10.381 -3.747 12.500 1.00 83.00 89 GLY A O 1
ATOM 740 N N . LEU A 1 90 ? -9.111 -5.321 13.456 1.00 86.38 90 LEU A N 1
ATOM 741 C CA . LEU A 1 90 ? -8.068 -4.417 13.961 1.00 86.38 90 LEU A CA 1
ATOM 742 C C . LEU A 1 90 ? -6.887 -4.298 13.001 1.00 86.38 90 LEU A C 1
ATOM 744 O O . LEU A 1 90 ? -6.079 -3.373 13.115 1.00 86.38 90 LEU A O 1
ATOM 748 N N . LYS A 1 91 ? -6.779 -5.255 12.080 1.00 90.81 91 LYS A N 1
ATOM 749 C CA . LYS A 1 91 ? -5.720 -5.334 11.086 1.00 90.81 91 LYS A CA 1
ATOM 750 C C . LYS A 1 91 ? -6.310 -5.424 9.693 1.00 90.81 91 LYS A C 1
ATOM 752 O O . LYS A 1 91 ? -7.389 -5.988 9.513 1.00 90.81 91 LYS A O 1
ATOM 757 N N . PHE A 1 92 ? -5.581 -4.911 8.719 1.00 92.69 92 PHE A N 1
ATOM 758 C CA . PHE A 1 92 ? -5.914 -5.042 7.310 1.00 92.69 92 PHE A CA 1
ATOM 759 C C . PHE A 1 92 ? -4.650 -5.248 6.487 1.00 92.69 92 PHE A C 1
ATOM 761 O O . PHE A 1 92 ? -3.574 -4.782 6.861 1.00 92.69 92 PHE A O 1
ATOM 768 N N . HIS A 1 93 ? -4.786 -5.955 5.371 1.00 92.50 93 HIS A N 1
ATOM 769 C CA . HIS A 1 93 ? -3.699 -6.272 4.451 1.00 92.50 93 HIS A CA 1
ATOM 770 C C . HIS A 1 93 ? -4.058 -5.787 3.050 1.00 92.50 93 HIS A C 1
ATOM 772 O O . HIS A 1 93 ? -5.227 -5.557 2.729 1.00 92.50 93 HIS A O 1
ATOM 778 N N . PHE A 1 94 ? -3.045 -5.673 2.196 1.00 92.19 94 PHE A N 1
ATOM 779 C CA . PHE A 1 94 ? -3.290 -5.540 0.768 1.00 92.19 94 PHE A CA 1
ATOM 780 C C . PHE A 1 94 ? -4.034 -6.765 0.233 1.00 92.19 94 PHE A C 1
ATOM 782 O O . PHE A 1 94 ? -3.813 -7.888 0.679 1.00 92.19 94 PHE A O 1
ATOM 789 N N . THR A 1 95 ? -4.880 -6.568 -0.771 1.00 92.44 95 THR A N 1
ATOM 790 C CA . THR A 1 95 ? -5.159 -7.638 -1.729 1.00 92.44 95 THR A CA 1
ATOM 791 C C . THR A 1 95 ? -4.084 -7.618 -2.811 1.00 92.44 95 THR A C 1
ATOM 793 O O . THR A 1 95 ? -3.326 -6.653 -2.950 1.00 92.44 95 THR A O 1
ATOM 796 N N . LYS A 1 96 ? -4.008 -8.678 -3.618 1.00 89.44 96 LYS A N 1
ATOM 797 C CA . LYS A 1 96 ? -3.116 -8.683 -4.782 1.00 89.44 96 LYS A CA 1
ATOM 798 C C . LYS A 1 96 ? -3.413 -7.499 -5.714 1.00 89.44 96 LYS A C 1
ATOM 800 O O . LYS A 1 96 ? -2.490 -6.812 -6.134 1.00 89.44 96 LYS A O 1
ATOM 805 N N . GLU A 1 97 ? -4.693 -7.231 -5.955 1.00 88.44 97 GLU A N 1
ATOM 806 C CA . GLU A 1 97 ? -5.173 -6.133 -6.799 1.00 88.44 97 GLU A CA 1
ATOM 807 C C . GLU A 1 97 ? -4.800 -4.765 -6.221 1.00 88.44 97 GLU A C 1
ATOM 809 O O . GLU A 1 97 ? -4.272 -3.915 -6.936 1.00 88.44 97 GLU A O 1
ATOM 814 N N . GLY A 1 98 ? -4.992 -4.559 -4.914 1.00 88.62 98 GLY A N 1
ATOM 815 C CA . GLY A 1 98 ? -4.616 -3.308 -4.259 1.00 88.62 98 GLY A CA 1
ATOM 816 C C . GLY A 1 98 ? -3.117 -3.064 -4.231 1.00 88.62 98 GLY A C 1
ATOM 817 O O . GLY A 1 98 ? -2.687 -1.923 -4.401 1.00 88.62 98 GLY A O 1
ATOM 818 N N . TYR A 1 99 ? -2.314 -4.120 -4.075 1.00 88.56 99 TYR A N 1
ATOM 819 C CA . TYR A 1 99 ? -0.868 -4.013 -4.228 1.00 88.56 99 TYR A CA 1
ATOM 820 C C . TYR A 1 99 ? -0.511 -3.618 -5.661 1.00 88.56 99 TYR A C 1
ATOM 822 O O . TYR A 1 99 ? 0.189 -2.630 -5.857 1.00 88.56 99 TYR A O 1
ATOM 830 N N . GLU A 1 100 ? -1.035 -4.328 -6.662 1.00 85.94 100 GLU A N 1
ATOM 831 C CA . GLU A 1 100 ? -0.742 -4.093 -8.082 1.00 85.94 100 GLU A CA 1
ATOM 832 C C . GLU A 1 100 ? -1.164 -2.697 -8.567 1.00 85.94 100 GLU A C 1
ATOM 834 O O . GLU A 1 100 ? -0.433 -2.065 -9.338 1.00 85.94 100 GLU A O 1
ATOM 839 N N . ALA A 1 101 ? -2.270 -2.161 -8.043 1.00 84.50 101 ALA A N 1
ATOM 840 C CA . ALA A 1 101 ? -2.774 -0.824 -8.363 1.00 84.50 101 ALA A CA 1
ATOM 841 C C . ALA A 1 101 ? -1.751 0.297 -8.092 1.00 84.50 101 ALA A C 1
ATOM 843 O O . ALA A 1 101 ? -1.739 1.325 -8.779 1.00 84.50 101 ALA A O 1
ATOM 844 N N . VAL A 1 102 ? -0.865 0.103 -7.110 1.00 82.88 102 VAL A N 1
ATOM 845 C CA . VAL A 1 102 ? 0.203 1.054 -6.756 1.00 82.88 102 VAL A CA 1
ATOM 846 C C . VAL A 1 102 ? 1.611 0.521 -7.000 1.00 82.88 102 VAL A C 1
ATOM 848 O O . VAL A 1 102 ? 2.541 1.322 -7.129 1.00 82.88 102 VAL A O 1
ATOM 851 N N . SER A 1 103 ? 1.778 -0.797 -7.131 1.00 71.81 103 SER A N 1
ATOM 852 C CA . SER A 1 103 ? 3.052 -1.446 -7.438 1.00 71.81 103 SER A CA 1
ATOM 853 C C . SER A 1 103 ? 3.411 -1.390 -8.916 1.00 71.81 103 SER A C 1
ATOM 855 O O . SER A 1 103 ? 4.521 -1.803 -9.256 1.00 71.81 103 SER A O 1
ATOM 857 N N . ALA A 1 104 ? 2.515 -0.903 -9.788 1.00 61.06 104 ALA A N 1
ATOM 858 C CA . ALA A 1 104 ? 2.840 -0.494 -11.152 1.00 61.06 104 ALA A CA 1
ATOM 859 C C . ALA A 1 104 ? 3.986 0.530 -11.090 1.00 61.06 104 ALA A C 1
ATOM 861 O O . ALA A 1 104 ? 3.809 1.740 -10.916 1.00 61.06 104 ALA A O 1
ATOM 862 N N . SER A 1 105 ? 5.196 -0.023 -11.106 1.00 54.72 105 SER A N 1
ATOM 863 C CA . SER A 1 105 ? 6.416 0.613 -10.645 1.00 54.72 105 SER A CA 1
ATOM 864 C C . SER A 1 105 ? 6.699 1.855 -11.475 1.00 54.72 105 SER A C 1
ATOM 866 O O . SER A 1 105 ? 6.295 1.950 -12.632 1.00 54.72 105 SER A O 1
ATOM 868 N N . LYS A 1 106 ? 7.465 2.802 -10.928 1.00 52.16 106 LYS A N 1
ATOM 869 C CA . LYS A 1 106 ? 8.015 3.920 -11.712 1.00 52.16 106 LYS A CA 1
ATOM 870 C C . LYS A 1 106 ? 8.680 3.427 -13.005 1.00 52.16 106 LYS A C 1
ATOM 872 O O . LYS A 1 106 ? 8.602 4.126 -14.002 1.00 52.16 106 LYS A O 1
ATOM 877 N N . CYS A 1 107 ? 9.251 2.217 -12.998 1.00 45.59 107 CYS A N 1
ATOM 878 C CA . CYS A 1 107 ? 9.801 1.557 -14.182 1.00 45.59 107 CYS A CA 1
ATOM 879 C C . CYS A 1 107 ? 8.716 1.078 -15.162 1.00 45.59 107 CYS A C 1
ATOM 881 O O . CYS A 1 107 ? 8.842 1.329 -16.348 1.00 45.59 107 CYS A O 1
ATOM 883 N N . GLN A 1 108 ? 7.615 0.483 -14.689 1.00 52.69 108 GLN A N 1
ATOM 884 C CA . GLN A 1 108 ? 6.472 0.116 -15.537 1.00 52.69 108 GLN A CA 1
ATOM 885 C C . GLN A 1 108 ? 5.815 1.360 -16.143 1.00 52.69 108 GLN A C 1
ATOM 887 O O . GLN A 1 108 ? 5.588 1.408 -17.337 1.00 52.69 108 GLN A O 1
ATOM 892 N N . ARG A 1 109 ? 5.612 2.414 -15.342 1.00 59.62 109 ARG A N 1
ATOM 893 C CA . ARG A 1 109 ? 5.120 3.718 -15.811 1.00 59.62 109 ARG A CA 1
ATOM 894 C C . ARG A 1 109 ? 6.071 4.391 -16.796 1.00 59.62 109 ARG A C 1
ATOM 896 O O . ARG A 1 109 ? 5.610 5.062 -17.710 1.00 59.62 109 ARG A O 1
ATOM 903 N N . PHE A 1 110 ? 7.379 4.244 -16.600 1.00 58.06 110 PHE A N 1
ATOM 904 C CA . PHE A 1 110 ? 8.393 4.766 -17.512 1.00 58.06 110 PHE A CA 1
ATOM 905 C C . PHE A 1 110 ? 8.443 3.962 -18.814 1.00 58.06 110 PHE A C 1
ATOM 907 O O . PHE A 1 110 ? 8.473 4.553 -19.885 1.00 58.06 110 PHE A O 1
ATOM 914 N N . LEU A 1 111 ? 8.374 2.633 -18.736 1.00 56.31 111 LEU A N 1
ATOM 915 C CA . LEU A 1 111 ? 8.266 1.747 -19.891 1.00 56.31 111 LEU A CA 1
ATOM 916 C C . LEU A 1 111 ? 6.959 1.985 -20.647 1.00 56.31 111 LEU A C 1
ATOM 918 O O . LEU A 1 111 ? 7.009 2.114 -21.857 1.00 56.31 111 LEU A O 1
ATOM 922 N N . ASP A 1 112 ? 5.825 2.153 -19.969 1.00 58.56 112 ASP A N 1
ATOM 923 C CA . ASP A 1 112 ? 4.545 2.515 -20.585 1.00 58.56 112 ASP A CA 1
ATOM 924 C C . ASP A 1 112 ? 4.600 3.909 -21.223 1.00 58.56 112 ASP A C 1
ATOM 926 O O . ASP A 1 112 ? 4.071 4.110 -22.315 1.00 58.56 112 ASP A O 1
ATOM 930 N N . ALA A 1 113 ? 5.278 4.875 -20.590 1.00 60.22 113 ALA A N 1
ATOM 931 C CA . ALA A 1 113 ? 5.510 6.198 -21.168 1.00 60.22 1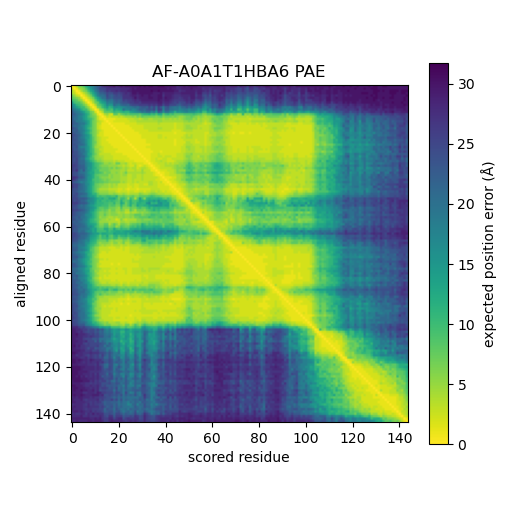13 ALA A CA 1
ATOM 932 C C . ALA A 1 113 ? 6.413 6.141 -22.415 1.00 60.22 113 ALA A C 1
ATOM 934 O O . ALA A 1 113 ? 6.141 6.837 -23.392 1.00 60.22 113 ALA A O 1
ATOM 935 N N . LEU A 1 114 ? 7.447 5.294 -22.411 1.00 58.94 114 LEU A N 1
ATOM 936 C CA . LEU A 1 114 ? 8.302 5.035 -23.573 1.00 58.94 114 LEU A CA 1
ATOM 937 C C . LEU A 1 114 ? 7.565 4.252 -24.667 1.00 58.94 114 LEU A C 1
ATOM 939 O O . LEU A 1 114 ? 7.749 4.537 -25.843 1.00 58.94 114 LEU A O 1
ATOM 943 N N . ASN A 1 115 ? 6.702 3.306 -24.303 1.00 57.84 115 ASN A N 1
ATOM 944 C CA . ASN A 1 115 ? 5.950 2.462 -25.232 1.00 57.84 115 ASN A CA 1
ATOM 945 C C . ASN A 1 115 ? 4.812 3.234 -25.923 1.00 57.84 115 ASN A C 1
ATOM 947 O O . ASN A 1 115 ? 4.441 2.932 -27.054 1.00 57.84 115 ASN A O 1
ATOM 951 N N . ARG A 1 116 ? 4.299 4.297 -25.286 1.00 68.69 116 ARG A N 1
ATOM 952 C CA . ARG A 1 116 ? 3.329 5.227 -25.889 1.00 68.69 116 ARG A CA 1
ATOM 953 C C . ARG A 1 116 ? 3.900 6.033 -27.061 1.00 68.69 116 ARG A C 1
ATOM 955 O O . ARG A 1 116 ? 3.126 6.568 -27.846 1.00 68.69 116 ARG A O 1
ATOM 962 N N . ASN A 1 117 ? 5.228 6.110 -27.176 1.00 66.06 117 ASN A N 1
ATOM 963 C CA . ASN A 1 117 ? 5.944 6.756 -28.272 1.00 66.06 117 ASN A CA 1
ATOM 964 C C . ASN A 1 117 ? 6.988 5.786 -28.847 1.00 66.06 117 ASN A C 1
ATOM 966 O O . ASN A 1 117 ? 8.126 5.779 -28.375 1.00 66.06 117 ASN A O 1
ATOM 970 N N . PRO A 1 118 ? 6.672 5.012 -29.902 1.00 61.69 118 PRO A N 1
ATOM 971 C CA . PRO A 1 118 ? 7.606 4.032 -30.468 1.00 61.69 118 PRO A CA 1
ATOM 972 C C . PRO A 1 118 ? 8.971 4.639 -30.856 1.00 61.69 118 PRO A C 1
ATOM 974 O O . PRO A 1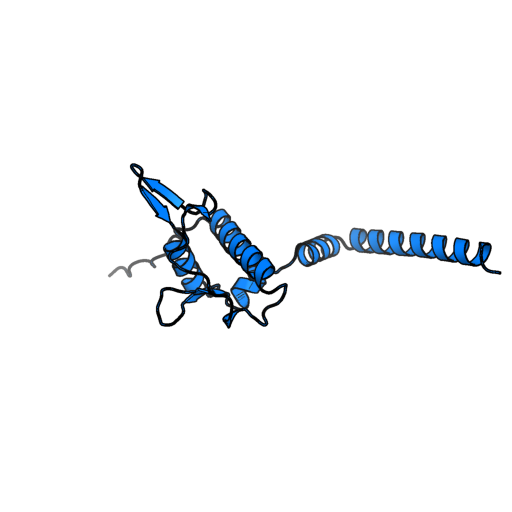 118 ? 9.995 3.962 -30.784 1.00 61.69 118 PRO A O 1
ATOM 977 N N . GLY 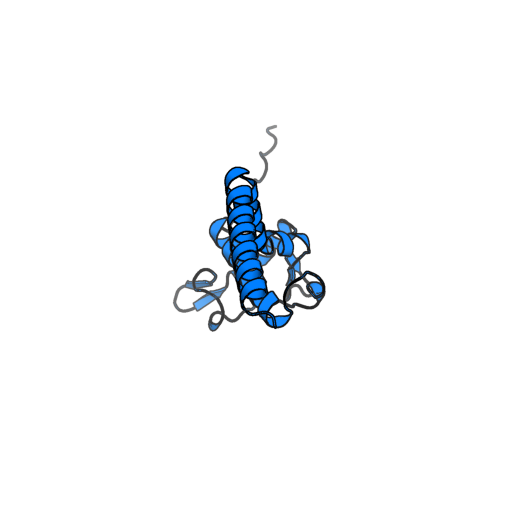A 1 119 ? 9.018 5.940 -31.174 1.00 66.94 119 GLY A N 1
ATOM 978 C CA . GLY A 1 119 ? 10.265 6.671 -31.421 1.00 66.94 119 GLY A CA 1
ATOM 979 C C . GLY A 1 119 ? 11.159 6.876 -30.188 1.00 66.94 119 GLY A C 1
ATOM 980 O O . GLY A 1 119 ? 12.378 6.873 -30.323 1.00 66.94 119 GLY A O 1
ATOM 981 N N . ALA A 1 120 ? 10.600 7.013 -28.982 1.00 66.38 120 ALA A N 1
ATOM 982 C CA . ALA A 1 120 ? 11.377 7.203 -27.752 1.00 66.38 120 ALA A CA 1
ATOM 983 C C . ALA A 1 120 ? 12.050 5.900 -27.294 1.00 66.38 120 ALA A C 1
ATOM 985 O O . ALA A 1 120 ? 13.202 5.911 -26.860 1.00 66.38 120 ALA A O 1
ATOM 986 N N . LEU A 1 121 ? 11.354 4.771 -27.456 1.00 68.25 121 LEU A N 1
ATOM 987 C CA . LEU A 1 121 ? 11.923 3.443 -27.233 1.00 68.25 121 LEU A CA 1
ATOM 988 C C . LEU A 1 121 ? 13.075 3.164 -28.216 1.00 68.25 121 LEU A C 1
ATOM 990 O O . LEU A 1 121 ? 14.147 2.716 -27.807 1.00 68.25 121 LEU A O 1
ATOM 994 N N . ALA A 1 122 ? 12.880 3.495 -29.497 1.00 70.12 122 ALA A N 1
ATOM 995 C CA . ALA A 1 122 ? 13.911 3.363 -30.526 1.00 70.12 122 ALA A CA 1
ATOM 996 C C . ALA A 1 122 ? 15.132 4.259 -30.250 1.00 70.12 122 ALA A C 1
ATOM 998 O O . ALA A 1 122 ? 16.269 3.814 -30.405 1.00 70.12 122 ALA A O 1
ATOM 999 N N . LEU A 1 123 ? 14.917 5.492 -29.777 1.00 72.00 123 LEU A N 1
ATOM 1000 C CA . LEU A 1 123 ? 15.990 6.410 -29.389 1.00 72.00 123 LEU A CA 1
ATOM 1001 C C . LEU A 1 123 ? 16.804 5.867 -28.204 1.00 72.00 123 LEU A C 1
ATOM 1003 O O . LEU A 1 123 ? 18.033 5.879 -28.243 1.00 72.00 123 LEU A O 1
ATOM 1007 N N . ALA A 1 124 ? 16.137 5.353 -27.167 1.00 70.19 124 ALA A N 1
ATOM 1008 C CA . ALA A 1 124 ? 16.806 4.762 -26.010 1.00 70.19 124 ALA A CA 1
ATOM 1009 C C . ALA A 1 124 ? 17.648 3.537 -26.408 1.00 70.19 124 ALA A C 1
ATOM 1011 O O . ALA A 1 124 ? 18.805 3.421 -26.002 1.00 70.19 124 ALA A O 1
ATOM 1012 N N . ALA A 1 125 ? 17.104 2.663 -27.261 1.00 75.31 125 ALA A N 1
ATOM 1013 C CA . ALA A 1 125 ? 17.831 1.516 -27.796 1.00 75.31 125 ALA A CA 1
ATOM 1014 C C . ALA A 1 125 ? 19.043 1.938 -28.649 1.00 75.31 125 ALA A C 1
ATOM 1016 O O . ALA A 1 125 ? 20.121 1.357 -28.520 1.00 75.31 125 ALA A O 1
ATOM 1017 N N . ALA A 1 126 ? 18.904 2.984 -29.470 1.00 73.81 126 ALA A N 1
ATOM 1018 C CA . ALA A 1 126 ? 19.995 3.511 -30.286 1.00 73.81 126 ALA A CA 1
ATOM 1019 C C . ALA A 1 126 ? 21.141 4.077 -29.431 1.00 73.81 126 ALA A C 1
ATOM 1021 O O . ALA A 1 126 ? 22.303 3.798 -29.713 1.00 73.81 126 ALA A O 1
ATOM 1022 N N . ILE A 1 127 ? 20.836 4.807 -28.352 1.00 78.44 127 ILE A N 1
ATOM 1023 C CA . ILE A 1 127 ? 21.851 5.333 -27.423 1.00 78.44 127 ILE A CA 1
ATOM 1024 C C . ILE A 1 127 ? 22.633 4.188 -26.768 1.00 78.44 127 ILE A C 1
ATOM 1026 O O . ILE A 1 127 ? 23.864 4.232 -26.722 1.00 78.44 127 ILE A O 1
ATOM 1030 N N . VAL A 1 128 ? 21.938 3.141 -26.312 1.00 80.25 128 VAL A N 1
ATOM 1031 C CA . VAL A 1 128 ? 22.579 1.941 -25.748 1.00 80.25 128 VAL A CA 1
ATOM 1032 C C . VAL A 1 128 ? 23.462 1.252 -26.792 1.00 80.25 128 VAL A C 1
ATOM 1034 O O . VAL A 1 128 ? 24.603 0.902 -26.495 1.00 80.25 128 VAL A O 1
ATOM 1037 N N . SER A 1 129 ? 22.982 1.118 -28.032 1.00 81.69 129 SER A N 1
ATOM 1038 C CA . SER A 1 129 ? 23.747 0.517 -29.130 1.00 81.69 129 SER A CA 1
ATOM 1039 C C . SER A 1 129 ? 25.014 1.311 -29.467 1.00 81.69 129 SER A C 1
ATOM 1041 O O . SER A 1 129 ? 26.076 0.720 -29.650 1.00 81.69 129 SER A O 1
ATOM 1043 N N . VAL A 1 130 ? 24.932 2.644 -29.528 1.00 80.88 130 VAL A N 1
ATOM 1044 C CA . VAL A 1 130 ? 26.084 3.518 -29.808 1.00 80.88 130 VAL A CA 1
ATOM 1045 C C . VAL A 1 130 ? 27.087 3.482 -28.655 1.00 80.88 130 VAL A C 1
ATOM 1047 O O . VAL A 1 130 ? 28.288 3.358 -28.891 1.00 80.88 130 VAL A O 1
ATOM 1050 N N . GLY A 1 131 ? 26.613 3.518 -27.408 1.00 79.62 131 GLY A N 1
ATOM 1051 C CA . GLY A 1 131 ? 27.471 3.377 -26.231 1.00 79.62 131 GLY A CA 1
ATOM 1052 C C . GLY A 1 131 ? 28.214 2.040 -26.216 1.00 79.62 131 GLY A C 1
ATOM 1053 O O . GLY A 1 131 ? 29.427 2.006 -26.016 1.00 79.62 131 GLY A O 1
ATOM 1054 N N . SER A 1 132 ? 27.514 0.942 -26.514 1.00 77.62 132 SER A N 1
ATOM 1055 C CA . SER A 1 132 ? 28.121 -0.390 -26.584 1.00 77.62 132 SER A CA 1
ATOM 1056 C C . SER A 1 132 ? 29.142 -0.512 -27.722 1.00 77.62 132 SER A C 1
ATOM 1058 O O . SER A 1 132 ? 30.155 -1.190 -27.562 1.00 77.62 132 SER A O 1
ATOM 1060 N N . LEU A 1 133 ? 28.920 0.176 -28.846 1.00 81.75 133 LEU A N 1
ATOM 1061 C CA . LEU A 1 133 ? 29.870 0.234 -29.958 1.00 81.75 133 LEU A CA 1
ATOM 1062 C C . LEU A 1 133 ? 31.158 0.975 -29.569 1.00 81.75 133 LEU A C 1
ATOM 1064 O O . LEU A 1 133 ? 32.251 0.513 -29.885 1.00 81.75 133 LEU A O 1
ATOM 1068 N N . ILE A 1 134 ? 31.049 2.085 -28.836 1.00 84.69 134 ILE A N 1
ATOM 1069 C CA . ILE A 1 134 ? 32.211 2.838 -28.338 1.00 84.69 134 ILE A CA 1
ATOM 1070 C C . ILE A 1 134 ? 33.036 1.981 -27.373 1.00 84.69 134 ILE A C 1
ATOM 1072 O O . ILE A 1 134 ? 34.259 1.927 -27.493 1.00 84.69 134 ILE A O 1
ATOM 1076 N N . VAL A 1 135 ? 32.378 1.273 -26.450 1.00 82.88 135 VAL A N 1
ATOM 1077 C CA . VAL A 1 135 ? 33.057 0.354 -25.523 1.00 82.88 135 VAL A CA 1
ATOM 1078 C C . VAL A 1 135 ? 33.761 -0.769 -26.286 1.00 82.88 135 VAL A C 1
ATOM 1080 O O . VAL A 1 135 ? 34.913 -1.065 -25.984 1.00 82.88 135 VAL A O 1
ATOM 1083 N N . ALA A 1 136 ? 33.123 -1.346 -27.308 1.00 83.94 136 ALA A N 1
ATOM 1084 C CA . ALA A 1 136 ? 33.738 -2.374 -28.145 1.00 83.94 136 ALA A CA 1
ATOM 1085 C C . ALA A 1 136 ? 34.975 -1.853 -28.899 1.00 83.94 136 ALA A C 1
ATOM 1087 O O . ALA A 1 136 ? 36.001 -2.529 -28.932 1.00 83.94 136 ALA A O 1
ATOM 1088 N N . ILE A 1 137 ? 34.920 -0.635 -29.448 1.00 84.31 137 ILE A N 1
ATOM 1089 C CA . ILE A 1 137 ? 36.063 0.004 -30.122 1.00 84.31 137 ILE A CA 1
ATOM 1090 C C . ILE A 1 137 ? 37.213 0.255 -29.137 1.00 84.31 137 ILE A C 1
ATOM 1092 O O . ILE A 1 137 ? 38.369 -0.015 -29.457 1.00 84.31 137 ILE A O 1
ATOM 1096 N N . LEU A 1 138 ? 36.916 0.750 -27.933 1.00 83.56 138 LEU A N 1
ATOM 1097 C CA . LEU A 1 138 ? 37.929 0.977 -26.899 1.00 83.56 138 LEU A CA 1
ATOM 1098 C C . LEU A 1 138 ? 38.542 -0.336 -26.399 1.00 83.56 138 LEU A C 1
ATOM 1100 O O . LEU A 1 138 ? 39.752 -0.399 -26.201 1.00 83.56 138 LEU A O 1
ATOM 1104 N N . ALA A 1 139 ? 37.733 -1.384 -26.244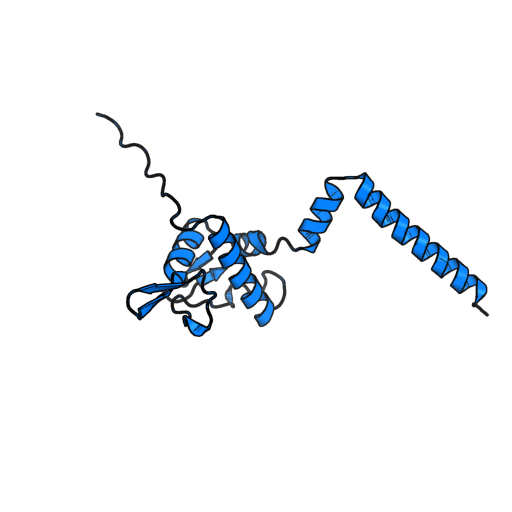 1.00 82.12 139 ALA A N 1
ATOM 1105 C CA . ALA A 1 139 ? 38.205 -2.715 -25.877 1.00 82.12 139 ALA A CA 1
ATOM 1106 C C . ALA A 1 139 ? 39.108 -3.321 -26.962 1.00 82.12 139 ALA A C 1
ATOM 1108 O O . ALA A 1 139 ? 40.139 -3.893 -26.636 1.00 82.12 139 ALA A O 1
ATOM 1109 N N . LEU A 1 140 ? 38.775 -3.140 -28.244 1.00 79.56 140 LEU A N 1
ATOM 1110 C CA . LEU A 1 140 ? 39.618 -3.573 -29.365 1.00 79.56 140 LEU A CA 1
ATOM 1111 C C . LEU A 1 140 ? 40.929 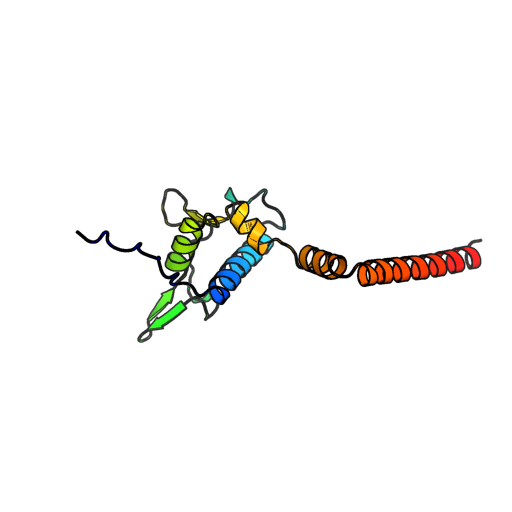-2.783 -29.466 1.00 79.56 140 LEU A C 1
ATOM 1113 O O . LEU A 1 140 ? 41.931 -3.323 -29.918 1.00 79.56 140 LEU A O 1
ATOM 1117 N N . ARG A 1 141 ? 40.940 -1.510 -29.054 1.00 76.88 141 ARG A N 1
ATOM 1118 C CA . ARG A 1 141 ? 42.135 -0.652 -29.099 1.00 76.88 141 ARG A CA 1
ATOM 1119 C C . ARG A 1 141 ? 43.080 -0.861 -27.910 1.00 76.88 141 ARG A C 1
ATOM 1121 O O . ARG A 1 141 ? 44.268 -0.589 -28.041 1.00 76.88 141 ARG A O 1
ATOM 1128 N N . ASN A 1 142 ? 42.543 -1.303 -26.773 1.00 74.81 142 ASN A N 1
ATOM 1129 C CA . ASN A 1 142 ? 43.278 -1.505 -25.519 1.00 74.81 142 ASN A CA 1
ATOM 1130 C C . ASN A 1 142 ? 43.440 -2.991 -25.141 1.00 74.81 142 ASN A C 1
ATOM 1132 O O . ASN A 1 142 ? 43.946 -3.290 -24.059 1.00 74.81 142 ASN A O 1
ATOM 1136 N N . GLY A 1 143 ? 42.970 -3.913 -25.983 1.00 62.62 143 GLY A N 1
ATOM 1137 C CA . GLY A 1 143 ? 43.267 -5.338 -25.865 1.00 62.62 143 GLY A CA 1
ATOM 1138 C C . GLY A 1 143 ? 44.730 -5.618 -26.236 1.00 62.62 143 GLY A C 1
ATOM 1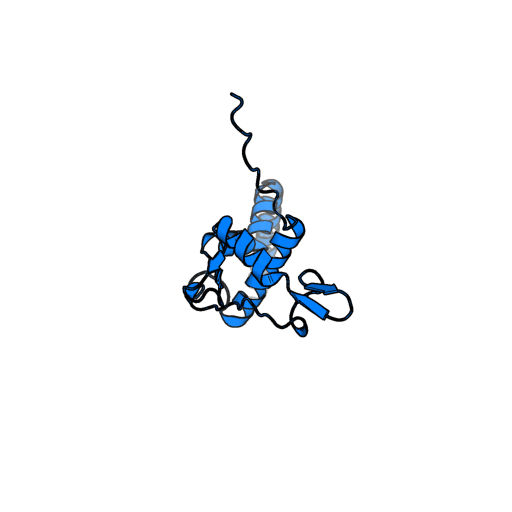139 O O . GLY A 1 143 ? 45.292 -4.847 -27.014 1.00 62.62 143 GLY A O 1
ATOM 1140 N N . PRO A 1 144 ? 45.357 -6.656 -25.653 1.00 57.12 144 PRO A N 1
ATOM 1141 C CA . PRO A 1 144 ? 46.753 -7.010 -25.923 1.00 57.12 144 PRO A CA 1
ATOM 1142 C C . PRO A 1 144 ? 47.026 -7.321 -27.399 1.00 57.12 144 PRO A C 1
ATOM 1144 O O . PRO A 1 144 ? 46.122 -7.873 -28.069 1.00 57.12 144 PRO A O 1
#

pLDDT: mean 76.76, std 14.27, range [38.28, 93.44]

Radius of gyration: 23.17 Å; Cα contacts (8 Å, |Δi|>4): 112; chains: 1; bounding box: 91×34×52 Å

Sequence (144 aa):
MGVPDFFVSKSMIEPSVEKQFLLWLHKDYTRRFGYGVRNIDKCDFYTTYSVENLPEEFYEINNGMARSHVLEYAKELEAKGLLRFAENGLKFHFTKEGYEAVSASKCQRFLDALNRNPGALALAAAIVSVGSLIVAILALRNGP